Protein AF-A0A7L4KPY8-F1 (afdb_monomer)

Organism: NCBI:txid1347786

pLDDT: mean 87.44, std 6.51, range [65.44, 97.12]

Solvent-accessible surface area (backbone atoms only — not comparable to full-atom values): 3868 Å² total; per-residue (Å²): 133,86,53,70,68,64,53,47,55,51,22,62,76,73,75,46,86,81,74,49,77,77,59,94,73,76,64,56,85,88,46,98,75,55,68,67,56,23,71,61,33,53,52,51,55,58,70,72,52,86,59,93,88,58,84,85,128

Secondary structure (DSSP, 8-state):
---HHHHHHHHHHHTPPP--SS-SSPPPTTSSSPPP-HHHHHHHHHHHS--TT----

Sequence (57 aa):
GVNRQKAQEWCIKHGFELVELSPEELPDEDDDFPESTGAKRIVQALNANVWSNVLMK

Radius of gyration: 14.19 Å; Cα contacts (8 Å, |Δi|>4): 27; chains: 1; bounding box: 34×36×21 Å

Structure (mmCIF, N/CA/C/O backbone):
data_AF-A0A7L4KPY8-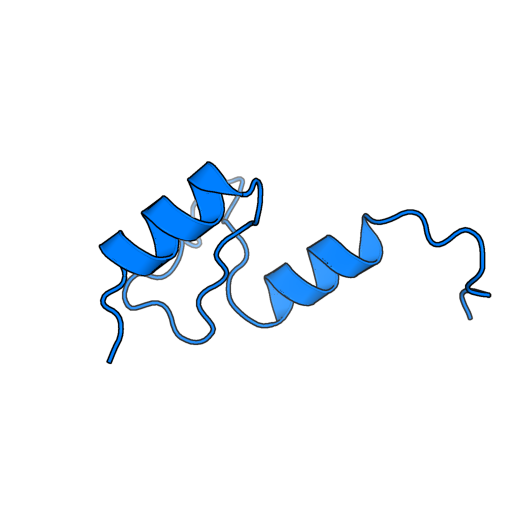F1
#
_entry.id   AF-A0A7L4KPY8-F1
#
loop_
_atom_site.group_PDB
_atom_site.id
_atom_site.type_symbol
_atom_site.label_atom_id
_atom_site.label_alt_id
_atom_site.label_comp_id
_atom_site.label_asym_id
_atom_site.label_entity_id
_atom_site.label_seq_id
_atom_site.pdbx_PDB_ins_code
_atom_site.Cartn_x
_atom_site.Cartn_y
_atom_site.Cartn_z
_atom_site.occupancy
_atom_site.B_iso_or_equiv
_atom_site.auth_seq_id
_atom_site.auth_comp_id
_atom_site.auth_asym_id
_atom_site.auth_atom_id
_atom_site.pdbx_PDB_model_num
ATOM 1 N N . GLY A 1 1 ? -17.858 8.311 -7.152 1.00 73.12 1 GLY A N 1
ATOM 2 C CA . GLY A 1 1 ? -16.732 7.474 -6.691 1.00 73.12 1 GLY A CA 1
ATOM 3 C C . GLY A 1 1 ? -16.540 7.658 -5.199 1.00 73.12 1 GLY A C 1
ATOM 4 O O . GLY A 1 1 ? -17.051 8.631 -4.657 1.00 73.12 1 GLY A O 1
ATOM 5 N N . VAL A 1 2 ? -15.845 6.733 -4.535 1.00 84.81 2 VAL A N 1
ATOM 6 C CA . VAL A 1 2 ? -15.343 6.941 -3.164 1.00 84.81 2 VAL A CA 1
ATOM 7 C C . VAL A 1 2 ? -14.167 7.917 -3.251 1.00 84.81 2 VAL A C 1
ATOM 9 O O . VAL A 1 2 ? -13.328 7.751 -4.130 1.00 84.81 2 VAL A O 1
ATOM 12 N N . ASN A 1 3 ? -14.130 8.955 -2.411 1.00 90.44 3 ASN A N 1
ATOM 13 C CA . ASN A 1 3 ? -12.991 9.877 -2.384 1.00 90.44 3 ASN A CA 1
ATOM 14 C C . ASN A 1 3 ? -11.809 9.259 -1.614 1.00 90.44 3 ASN A C 1
ATOM 16 O O . ASN A 1 3 ? -11.992 8.351 -0.798 1.00 90.44 3 ASN A O 1
ATOM 20 N N . ARG A 1 4 ? -10.599 9.767 -1.869 1.00 89.06 4 ARG A N 1
ATOM 21 C CA . ARG A 1 4 ? -9.351 9.257 -1.282 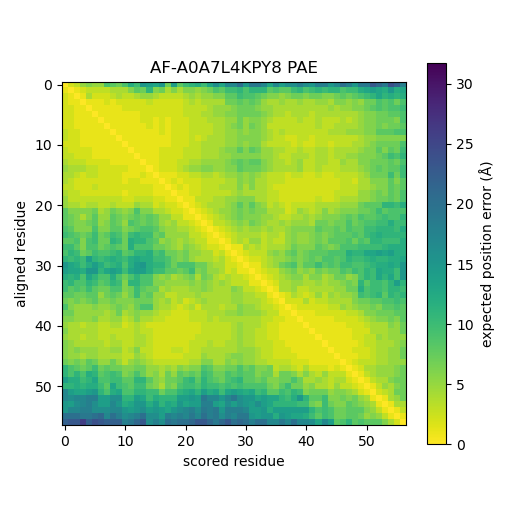1.00 89.06 4 ARG A CA 1
ATOM 22 C C . ARG A 1 4 ? -9.403 9.176 0.245 1.00 89.06 4 ARG A C 1
ATOM 24 O O . ARG A 1 4 ? -9.127 8.126 0.813 1.00 89.06 4 ARG A O 1
ATOM 31 N N . GLN A 1 5 ? -9.845 10.252 0.896 1.00 92.44 5 GLN A N 1
ATOM 32 C CA . GLN A 1 5 ? -9.909 10.341 2.356 1.00 92.44 5 GLN A CA 1
ATOM 33 C C . GLN A 1 5 ? -10.784 9.242 2.974 1.00 92.44 5 GLN A C 1
ATOM 35 O O . GLN A 1 5 ? -10.366 8.561 3.906 1.00 92.44 5 GLN A O 1
ATOM 40 N N . LYS A 1 6 ? -11.973 8.998 2.410 1.00 95.12 6 LYS A N 1
ATOM 41 C CA . LYS A 1 6 ? -12.885 7.963 2.910 1.00 95.12 6 LYS A CA 1
ATOM 42 C C . LYS A 1 6 ? -12.328 6.552 2.713 1.00 95.12 6 LYS A C 1
ATOM 44 O O . LYS A 1 6 ? -12.565 5.686 3.553 1.00 95.12 6 LYS A O 1
ATOM 49 N N . ALA A 1 7 ? -11.608 6.308 1.617 1.00 93.31 7 ALA A N 1
ATOM 50 C CA . ALA A 1 7 ? -10.918 5.037 1.404 1.00 93.31 7 ALA A CA 1
ATOM 51 C C . ALA A 1 7 ? -9.787 4.845 2.427 1.00 93.31 7 ALA A C 1
ATOM 53 O O . ALA A 1 7 ? -9.693 3.787 3.044 1.00 93.31 7 ALA A O 1
ATOM 54 N N . GLN A 1 8 ? -8.994 5.890 2.674 1.00 93.19 8 GLN A N 1
ATOM 55 C CA . GLN A 1 8 ? -7.893 5.871 3.635 1.00 93.19 8 GLN A CA 1
ATOM 56 C C . GLN A 1 8 ? -8.374 5.606 5.067 1.00 93.19 8 GLN A C 1
ATOM 58 O O . GLN A 1 8 ? -7.846 4.720 5.736 1.00 93.19 8 GLN A O 1
ATOM 63 N N . GLU A 1 9 ? -9.412 6.309 5.526 1.00 96.38 9 GLU A N 1
ATOM 64 C CA . GLU A 1 9 ? -10.019 6.083 6.846 1.00 96.38 9 GLU A CA 1
ATOM 65 C C . GLU A 1 9 ? -10.510 4.641 7.009 1.00 96.38 9 GLU A C 1
ATOM 67 O O . GLU A 1 9 ? -10.335 4.023 8.063 1.00 96.38 9 GLU A O 1
ATOM 72 N N . TRP A 1 10 ? -11.107 4.082 5.954 1.00 96.50 10 TRP A N 1
ATOM 73 C CA . TRP A 1 10 ? -11.566 2.701 5.961 1.00 96.50 10 TRP A CA 1
ATOM 74 C C . TRP A 1 10 ? -10.395 1.715 6.056 1.00 96.50 10 TRP A C 1
ATOM 76 O O . TRP A 1 10 ? -10.455 0.800 6.879 1.00 96.50 10 TRP A O 1
ATOM 86 N N . CYS A 1 11 ? -9.330 1.922 5.276 1.00 96.38 11 CYS A N 1
ATOM 87 C CA . CYS A 1 11 ? -8.118 1.101 5.304 1.00 96.38 11 CYS A CA 1
ATOM 88 C C . CYS A 1 11 ? -7.468 1.107 6.693 1.00 96.38 11 CYS A C 1
ATOM 90 O O . CYS A 1 11 ? -7.260 0.038 7.264 1.00 96.38 11 CYS A O 1
ATOM 92 N N . ILE A 1 12 ? -7.276 2.288 7.293 1.00 95.25 12 ILE A N 1
ATOM 93 C CA . ILE A 1 12 ? -6.720 2.432 8.648 1.00 95.25 12 ILE A CA 1
ATOM 94 C C . ILE A 1 12 ? -7.581 1.685 9.671 1.00 95.25 12 ILE A C 1
ATOM 96 O O . ILE A 1 12 ? -7.063 0.911 10.474 1.00 95.25 12 ILE A O 1
ATOM 100 N N . LYS A 1 13 ? -8.907 1.868 9.620 1.00 97.12 13 LYS A N 1
ATOM 101 C CA . LYS A 1 13 ? -9.835 1.240 10.571 1.00 97.12 13 LYS A CA 1
ATOM 102 C C . LYS A 1 13 ? -9.789 -0.291 10.539 1.00 97.12 13 LYS A C 1
ATOM 104 O O . LYS A 1 13 ? -10.034 -0.918 11.566 1.00 97.12 13 LYS A O 1
ATOM 109 N N . HIS A 1 14 ? -9.515 -0.886 9.383 1.00 96.94 14 HIS A N 1
ATOM 110 C CA . HIS A 1 14 ? -9.520 -2.341 9.202 1.00 96.94 14 HIS A CA 1
ATOM 111 C C . HIS A 1 14 ? -8.109 -2.942 9.120 1.00 96.94 14 HIS A C 1
ATOM 113 O O . HIS A 1 14 ? -7.983 -4.149 8.937 1.00 96.94 14 HIS A O 1
ATOM 119 N N . GLY A 1 15 ? -7.060 -2.127 9.275 1.00 93.44 15 GLY A N 1
ATOM 120 C CA . GLY A 1 15 ? -5.670 -2.582 9.218 1.00 93.44 15 GLY A CA 1
ATOM 121 C C . GLY A 1 15 ? -5.198 -2.964 7.813 1.00 93.44 15 GLY A C 1
ATOM 122 O O . GLY A 1 15 ? -4.314 -3.805 7.677 1.00 93.44 15 GLY A O 1
ATOM 123 N N . PHE A 1 16 ? -5.788 -2.374 6.772 1.00 94.88 16 PHE A N 1
ATOM 124 C CA . PHE A 1 16 ? -5.327 -2.528 5.396 1.00 94.88 16 PHE A CA 1
ATOM 125 C C . PHE A 1 16 ? -4.406 -1.384 4.991 1.00 94.88 16 PHE A C 1
ATOM 127 O O . PHE A 1 16 ? -4.580 -0.239 5.406 1.00 94.88 16 PHE A O 1
ATOM 134 N N . GLU A 1 17 ? -3.474 -1.694 4.100 1.00 91.94 17 GLU A N 1
ATOM 135 C CA . GLU A 1 17 ? -2.720 -0.691 3.366 1.00 91.94 17 GLU A CA 1
ATOM 1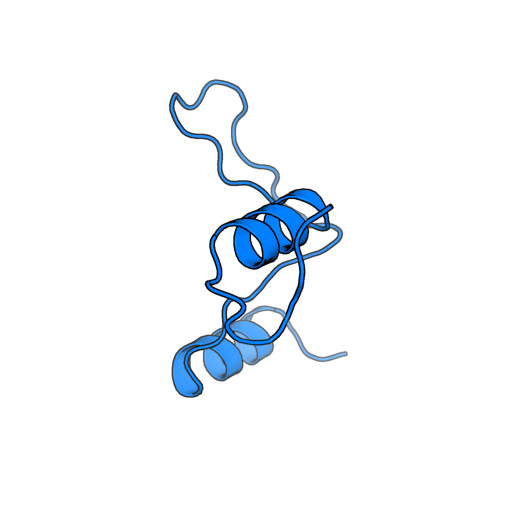36 C C . GLU A 1 17 ? -3.551 -0.165 2.186 1.00 91.94 17 GLU A C 1
ATOM 138 O O . GLU A 1 17 ? -4.151 -0.946 1.441 1.00 91.94 17 GLU A O 1
ATOM 143 N N . LEU A 1 18 ? -3.584 1.157 2.007 1.00 92.25 18 LEU A N 1
ATOM 144 C CA . LEU A 1 18 ? -4.145 1.780 0.811 1.00 92.25 18 LEU A CA 1
ATOM 145 C C . LEU A 1 18 ? -3.040 1.931 -0.238 1.00 92.25 18 LEU A C 1
ATOM 147 O O . LEU A 1 18 ? -2.076 2.652 -0.005 1.00 92.25 18 LEU A O 1
ATOM 151 N N . VAL A 1 19 ? -3.211 1.301 -1.401 1.00 91.38 19 VAL A N 1
ATOM 152 C CA . VAL A 1 19 ? -2.291 1.443 -2.537 1.00 91.38 19 VAL A CA 1
ATOM 153 C C . VAL A 1 19 ? -3.026 2.067 -3.715 1.00 91.38 19 VAL A C 1
ATOM 155 O O . VAL A 1 19 ? -3.982 1.496 -4.244 1.00 91.38 19 VAL A O 1
ATOM 158 N N . GLU A 1 20 ? -2.563 3.235 -4.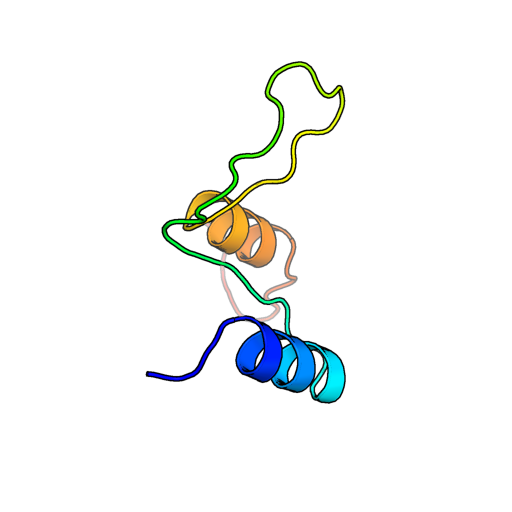148 1.00 90.38 20 GLU A N 1
ATOM 159 C CA . GLU A 1 20 ? -3.091 3.934 -5.318 1.00 90.38 20 GLU A CA 1
ATOM 160 C C . GLU A 1 20 ? -2.358 3.464 -6.584 1.00 90.38 20 GLU A C 1
ATOM 162 O O . GLU A 1 20 ? -1.129 3.459 -6.643 1.00 90.38 20 GLU A O 1
ATOM 167 N N . LEU A 1 21 ? -3.110 3.038 -7.607 1.00 87.62 21 LEU A N 1
ATOM 168 C CA . LEU A 1 21 ? -2.540 2.556 -8.877 1.00 87.62 21 LEU 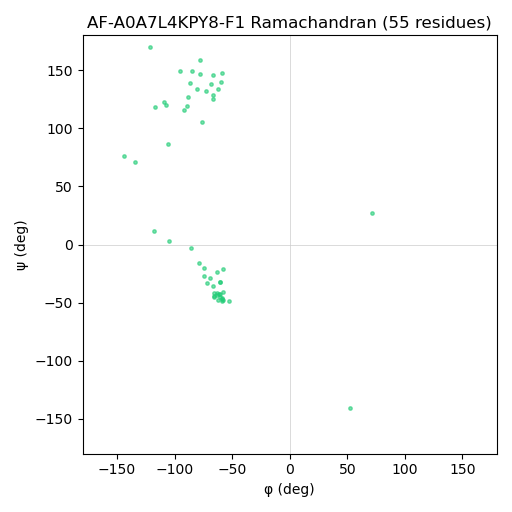A CA 1
ATOM 169 C C . LEU A 1 21 ? -1.995 3.687 -9.753 1.00 87.62 21 LEU A C 1
ATOM 171 O O . LEU A 1 21 ? -1.113 3.467 -10.580 1.00 87.62 21 LEU A O 1
ATOM 175 N N . SER A 1 22 ? -2.550 4.882 -9.597 1.00 84.81 22 SER A N 1
ATOM 176 C CA . SER A 1 22 ? -2.166 6.086 -10.328 1.00 84.81 22 SER A CA 1
ATOM 177 C C . SER A 1 22 ? -2.292 7.268 -9.367 1.00 84.81 22 SER A C 1
ATOM 179 O O . SER A 1 22 ? -3.311 7.956 -9.405 1.00 84.81 22 SER A O 1
ATOM 181 N N . PRO A 1 23 ? -1.337 7.423 -8.431 1.00 84.06 23 PRO A N 1
ATOM 182 C CA . PRO A 1 23 ? -1.372 8.508 -7.459 1.00 84.06 23 PRO A CA 1
ATOM 183 C C . PRO A 1 23 ? -1.193 9.861 -8.159 1.00 84.06 23 PRO A C 1
ATOM 185 O O . PRO A 1 23 ? -0.476 9.961 -9.155 1.00 84.06 23 PRO A O 1
ATOM 188 N N . GLU A 1 24 ? -1.857 10.894 -7.638 1.00 83.25 24 GLU A N 1
ATOM 189 C CA . GLU A 1 24 ? -1.712 12.271 -8.136 1.00 83.25 24 GLU A CA 1
ATOM 190 C C . GLU A 1 24 ? -0.349 12.868 -7.757 1.00 83.25 24 GLU A C 1
ATOM 192 O O . GLU A 1 24 ? 0.237 13.621 -8.533 1.00 83.25 24 GLU A O 1
ATOM 197 N N . GLU A 1 25 ? 0.173 12.484 -6.592 1.00 82.88 25 GLU A N 1
ATOM 198 C CA . GLU A 1 25 ? 1.495 12.863 -6.099 1.00 82.88 25 GLU A CA 1
ATOM 199 C C . GLU A 1 25 ? 2.426 11.652 -6.182 1.00 82.88 25 GLU A C 1
ATOM 201 O O . GLU A 1 25 ? 2.157 10.595 -5.603 1.00 82.88 25 GLU A O 1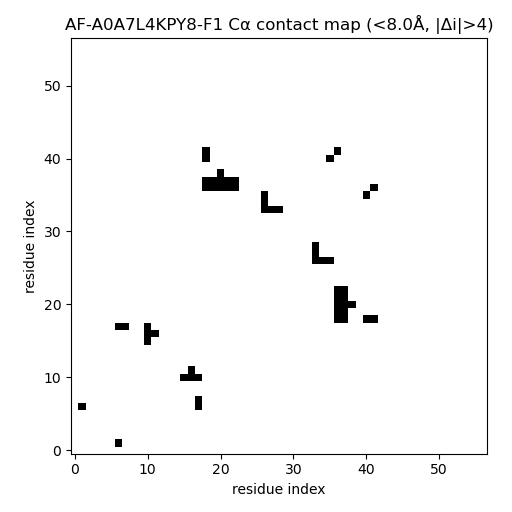
ATOM 206 N N . LEU A 1 26 ? 3.511 11.794 -6.942 1.00 83.38 26 LEU A N 1
ATOM 207 C CA . LEU A 1 26 ? 4.556 10.780 -7.0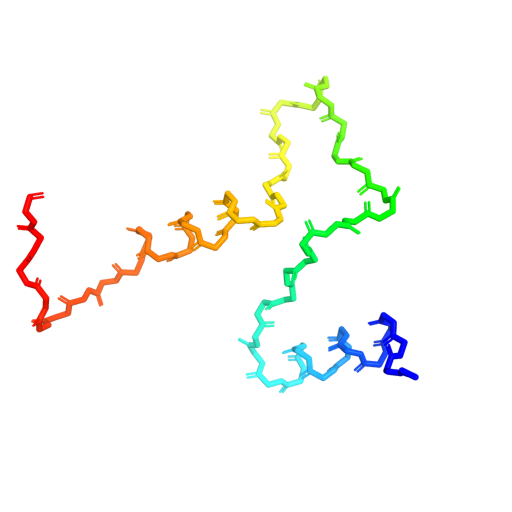13 1.00 83.38 26 LEU A CA 1
ATOM 208 C C . LEU A 1 26 ? 5.556 10.974 -5.863 1.00 83.38 26 LEU A C 1
ATOM 210 O O . LEU A 1 26 ? 5.764 12.111 -5.434 1.00 83.38 26 LEU A O 1
ATOM 214 N N . PRO A 1 27 ? 6.176 9.885 -5.376 1.00 84.19 27 PRO A N 1
ATOM 215 C CA . PRO A 1 27 ? 7.277 9.982 -4.426 1.00 84.19 27 PRO A CA 1
ATOM 216 C C . PRO A 1 27 ? 8.427 10.798 -5.022 1.00 84.19 27 PRO A C 1
ATOM 218 O O . PRO A 1 27 ? 8.661 10.736 -6.231 1.00 84.19 27 PRO A O 1
ATOM 221 N N . ASP A 1 28 ? 9.148 11.526 -4.172 1.00 86.62 28 ASP A N 1
ATOM 222 C CA . ASP A 1 28 ? 10.377 12.211 -4.569 1.00 86.62 28 ASP A CA 1
ATOM 223 C C . ASP A 1 28 ? 11.456 11.171 -4.913 1.00 86.62 28 ASP A C 1
ATOM 225 O O . ASP A 1 28 ? 11.734 10.271 -4.120 1.00 86.62 28 ASP A O 1
ATOM 229 N N . GLU A 1 29 ? 12.027 11.256 -6.116 1.00 80.50 29 GLU A N 1
ATOM 230 C CA . GLU A 1 29 ? 13.061 10.321 -6.575 1.00 80.50 29 GLU A CA 1
ATOM 231 C C . GLU A 1 29 ? 14.421 10.586 -5.917 1.00 80.50 29 GLU A C 1
ATOM 233 O O . GLU A 1 29 ? 15.251 9.677 -5.876 1.00 80.50 29 GLU A O 1
ATOM 238 N N . ASP A 1 30 ? 14.629 11.798 -5.389 1.00 87.81 30 ASP A N 1
ATOM 239 C CA . ASP A 1 30 ? 15.848 12.191 -4.678 1.00 87.81 30 ASP A CA 1
ATOM 240 C C . ASP A 1 30 ? 15.804 11.824 -3.180 1.00 87.81 30 ASP A C 1
ATOM 242 O O . ASP A 1 30 ? 16.786 12.034 -2.463 1.00 87.81 30 ASP A O 1
ATOM 246 N N . ASP A 1 31 ? 14.689 11.269 -2.691 1.00 89.50 31 ASP A N 1
ATOM 247 C CA . ASP A 1 31 ? 14.607 10.704 -1.343 1.00 89.50 31 ASP A CA 1
ATOM 248 C C . ASP A 1 31 ? 15.478 9.436 -1.252 1.00 89.50 31 ASP A C 1
ATOM 250 O O . ASP A 1 31 ? 15.468 8.586 -2.143 1.00 89.50 31 ASP A O 1
ATOM 254 N N . ASP A 1 32 ? 16.211 9.267 -0.149 1.00 88.00 32 ASP A N 1
ATOM 255 C CA . ASP A 1 32 ? 17.018 8.068 0.111 1.00 88.00 32 ASP A CA 1
ATOM 256 C C . ASP A 1 32 ? 16.137 6.803 0.218 1.00 88.00 32 ASP A C 1
ATOM 258 O O . ASP A 1 32 ? 16.605 5.680 -0.006 1.00 88.00 32 ASP A O 1
ATOM 262 N N . PHE A 1 33 ? 14.851 6.971 0.560 1.00 81.69 33 PHE A N 1
ATOM 263 C CA . PHE A 1 33 ? 13.878 5.886 0.701 1.00 81.69 33 PHE A CA 1
ATOM 264 C C . PHE A 1 33 ? 12.542 6.212 0.015 1.00 81.69 33 PHE A C 1
ATOM 266 O O . PHE A 1 33 ? 11.524 6.368 0.693 1.00 81.69 33 PHE A O 1
ATOM 273 N N . PRO A 1 34 ? 12.495 6.231 -1.328 1.00 83.94 34 PRO A N 1
ATOM 274 C CA . PRO A 1 34 ? 11.277 6.572 -2.041 1.00 83.94 34 PRO A CA 1
ATOM 275 C C . PRO A 1 34 ? 10.211 5.498 -1.806 1.00 83.94 34 PRO A C 1
ATOM 277 O O . PRO A 1 34 ? 10.442 4.296 -2.011 1.00 83.94 34 PRO A O 1
ATOM 280 N N . GLU A 1 35 ? 9.017 5.928 -1.393 1.00 82.44 35 GLU A N 1
ATOM 281 C CA . GLU A 1 35 ? 7.881 5.024 -1.244 1.00 82.44 35 GLU A CA 1
ATOM 282 C C . GLU A 1 35 ? 7.551 4.356 -2.583 1.00 82.44 35 GLU A C 1
ATOM 284 O O . GLU A 1 35 ? 7.595 4.960 -3.655 1.00 82.44 35 GLU A O 1
ATOM 289 N N . SER A 1 36 ? 7.210 3.069 -2.552 1.00 86.94 36 SER A N 1
ATOM 290 C CA . SER A 1 36 ? 6.709 2.403 -3.749 1.00 86.94 36 SER A CA 1
ATOM 291 C C . SER A 1 36 ? 5.201 2.606 -3.858 1.00 86.94 36 SER A C 1
ATOM 293 O O . SER A 1 36 ? 4.467 2.507 -2.878 1.00 86.94 36 SER A O 1
ATOM 295 N N . THR A 1 37 ? 4.724 2.853 -5.076 1.00 88.69 37 THR A N 1
ATOM 296 C CA . THR A 1 37 ? 3.298 3.032 -5.375 1.00 88.69 37 THR A CA 1
ATOM 297 C C . THR A 1 37 ? 2.818 2.004 -6.405 1.00 88.69 37 THR A C 1
ATOM 299 O O . THR A 1 37 ? 3.605 1.234 -6.977 1.00 88.69 37 THR A O 1
ATOM 302 N N . GLY A 1 38 ? 1.500 1.935 -6.609 1.00 88.62 38 GLY A N 1
ATOM 303 C CA . GLY A 1 38 ? 0.859 1.078 -7.602 1.00 88.62 38 GLY A CA 1
ATOM 304 C C . GLY A 1 38 ? 1.265 -0.397 -7.544 1.00 88.62 38 GLY A C 1
ATOM 305 O O . GLY A 1 38 ? 1.420 -0.995 -6.479 1.00 88.62 38 GLY A O 1
ATOM 306 N N . ALA A 1 39 ? 1.434 -1.011 -8.718 1.00 89.00 39 ALA A N 1
ATOM 307 C CA . ALA A 1 39 ? 1.730 -2.440 -8.826 1.00 89.00 39 ALA A CA 1
ATOM 308 C C . ALA A 1 39 ? 3.050 -2.838 -8.139 1.00 89.00 39 ALA A C 1
ATOM 310 O O . ALA A 1 39 ? 3.145 -3.932 -7.583 1.00 89.00 39 ALA A O 1
ATOM 311 N N . LYS A 1 40 ? 4.050 -1.944 -8.126 1.00 89.69 40 LYS A N 1
ATOM 312 C CA . LYS A 1 40 ? 5.345 -2.193 -7.475 1.00 89.69 40 LYS A CA 1
ATOM 313 C C . LYS A 1 40 ? 5.160 -2.425 -5.976 1.00 89.69 40 LYS A C 1
ATOM 315 O O . LYS A 1 40 ? 5.734 -3.372 -5.438 1.00 89.69 40 LYS A O 1
ATOM 320 N N . ARG A 1 41 ? 4.313 -1.624 -5.322 1.00 91.81 41 ARG A N 1
ATOM 321 C CA . ARG A 1 41 ? 4.009 -1.784 -3.896 1.00 91.81 41 ARG A CA 1
ATOM 322 C C . ARG A 1 41 ? 3.271 -3.081 -3.595 1.00 91.81 41 ARG A C 1
ATOM 324 O O . ARG A 1 41 ? 3.633 -3.785 -2.656 1.00 91.81 41 ARG A O 1
ATOM 331 N N . ILE A 1 42 ? 2.304 -3.444 -4.439 1.00 92.12 42 ILE A N 1
ATOM 332 C CA . ILE A 1 42 ? 1.554 -4.702 -4.307 1.00 92.12 42 ILE A CA 1
ATOM 333 C C . ILE A 1 42 ? 2.510 -5.900 -4.366 1.00 92.12 42 ILE A C 1
ATOM 335 O O . ILE A 1 4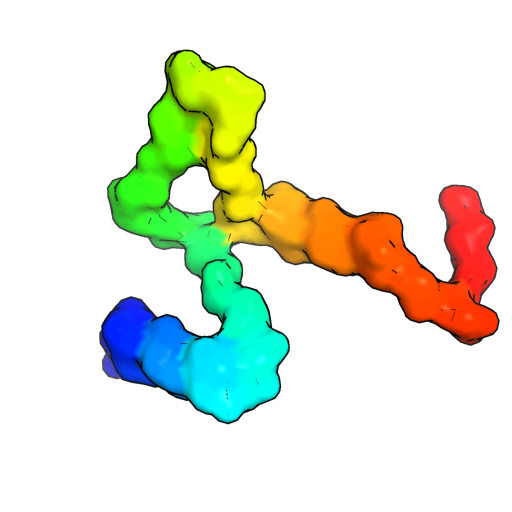2 ? 2.459 -6.773 -3.504 1.00 92.12 42 ILE A O 1
ATOM 339 N N . VAL A 1 43 ? 3.427 -5.926 -5.338 1.00 90.88 43 VAL A N 1
ATOM 340 C CA . VAL A 1 43 ? 4.422 -7.005 -5.461 1.00 90.88 43 VAL A CA 1
ATOM 341 C C . VAL A 1 43 ? 5.350 -7.054 -4.246 1.00 90.88 43 VAL A C 1
ATOM 343 O O . VAL A 1 43 ? 5.627 -8.139 -3.739 1.00 90.88 43 VAL A O 1
ATOM 346 N N . GLN A 1 44 ? 5.801 -5.904 -3.738 1.00 90.31 44 GLN A N 1
ATOM 347 C CA . GLN A 1 44 ? 6.616 -5.856 -2.521 1.00 90.31 44 GLN A CA 1
ATOM 348 C C . GLN A 1 44 ? 5.875 -6.425 -1.306 1.00 90.31 44 GLN A C 1
ATOM 350 O O . GLN A 1 44 ? 6.445 -7.241 -0.583 1.00 90.31 44 GLN A O 1
ATOM 355 N N . ALA A 1 45 ? 4.609 -6.049 -1.106 1.00 90.38 45 ALA A N 1
ATOM 356 C CA . ALA A 1 45 ? 3.785 -6.586 -0.027 1.00 90.38 45 ALA A CA 1
ATOM 357 C C . ALA A 1 45 ? 3.610 -8.108 -0.159 1.00 90.38 45 ALA A C 1
ATOM 359 O O . ALA A 1 45 ? 3.750 -8.836 0.821 1.00 90.38 45 ALA A O 1
ATOM 360 N N . LEU A 1 46 ? 3.367 -8.617 -1.371 1.00 88.94 46 LEU A N 1
ATOM 361 C CA . LEU A 1 46 ? 3.255 -10.057 -1.618 1.00 88.94 46 LEU A CA 1
ATOM 362 C C . LEU A 1 46 ? 4.563 -10.801 -1.319 1.00 88.94 46 LEU A C 1
ATOM 364 O O . LEU A 1 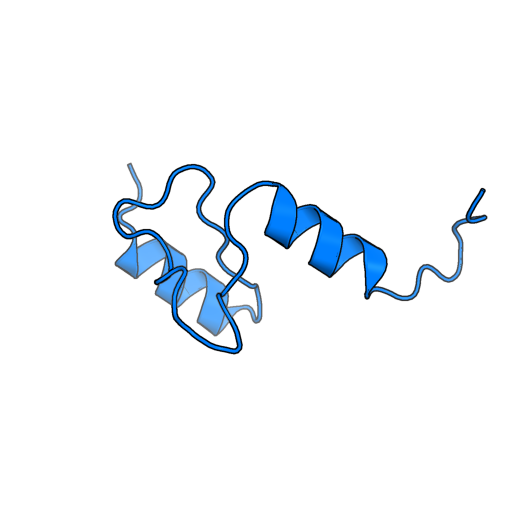46 ? 4.527 -11.837 -0.659 1.00 88.94 46 LEU A O 1
ATOM 368 N N . ASN A 1 47 ? 5.708 -10.265 -1.741 1.00 87.81 47 ASN A N 1
ATOM 369 C CA . ASN A 1 47 ? 7.016 -10.888 -1.515 1.00 87.81 47 ASN A CA 1
ATOM 370 C C . ASN A 1 47 ? 7.454 -10.867 -0.043 1.00 87.81 47 ASN A C 1
ATOM 372 O O . ASN A 1 47 ? 8.200 -11.747 0.378 1.00 87.81 47 ASN A O 1
ATOM 376 N N . ALA A 1 48 ? 7.011 -9.879 0.738 1.00 87.69 48 ALA A N 1
ATOM 377 C CA . ALA A 1 48 ? 7.310 -9.787 2.167 1.00 87.69 48 ALA A CA 1
ATOM 378 C C . ALA A 1 48 ? 6.444 -10.723 3.030 1.00 87.69 48 ALA A C 1
ATOM 380 O O . ALA A 1 48 ? 6.759 -10.959 4.197 1.00 87.69 48 ALA A O 1
ATOM 381 N N . ASN A 1 49 ? 5.349 -11.250 2.477 1.00 85.69 49 ASN A N 1
ATOM 382 C CA . ASN A 1 49 ? 4.466 -12.155 3.198 1.00 85.69 49 ASN A CA 1
ATOM 383 C C . ASN A 1 49 ? 5.038 -13.578 3.274 1.00 85.69 49 ASN A C 1
ATOM 385 O O . ASN A 1 49 ? 5.683 -14.072 2.349 1.00 85.69 49 ASN A O 1
ATOM 389 N N . VAL A 1 50 ? 4.744 -14.265 4.381 1.00 81.62 50 VAL A N 1
ATOM 390 C CA . VAL A 1 50 ? 5.065 -15.685 4.559 1.00 81.62 50 VAL A CA 1
ATOM 391 C C . VAL A 1 50 ? 3.882 -16.522 4.092 1.00 81.62 50 VAL A C 1
ATOM 393 O O . VAL A 1 50 ? 2.806 -16.497 4.689 1.00 81.62 50 VAL A O 1
ATOM 396 N N . TRP A 1 51 ? 4.094 -17.304 3.040 1.00 85.56 51 TRP A N 1
ATOM 397 C CA . TRP A 1 51 ? 3.055 -18.121 2.424 1.00 85.56 51 TRP A CA 1
ATOM 398 C C . TRP A 1 51 ? 3.249 -19.590 2.787 1.00 85.56 51 TRP A C 1
ATOM 400 O O . TRP A 1 51 ? 3.866 -20.355 2.053 1.00 85.56 51 TRP A O 1
ATOM 410 N N . SER A 1 52 ? 2.703 -19.996 3.933 1.00 80.00 52 SER A N 1
ATOM 411 C CA . SER A 1 52 ? 2.902 -21.336 4.510 1.00 80.00 52 SER A CA 1
ATOM 412 C C . SER A 1 52 ? 2.485 -22.505 3.606 1.00 80.00 52 SER A C 1
ATOM 414 O O . SER A 1 52 ? 2.985 -23.610 3.788 1.00 80.00 52 SER A O 1
ATOM 416 N N . ASN A 1 53 ? 1.614 -22.269 2.620 1.00 81.44 53 ASN A N 1
ATOM 417 C CA . ASN A 1 53 ? 1.105 -23.289 1.696 1.00 81.44 53 ASN A CA 1
ATOM 418 C C . ASN A 1 53 ? 1.478 -23.033 0.223 1.00 81.44 53 ASN A C 1
ATOM 420 O O . ASN A 1 53 ? 0.911 -23.666 -0.667 1.00 81.44 53 ASN A O 1
ATOM 424 N N . VAL A 1 54 ? 2.393 -22.098 -0.055 1.00 80.75 54 VAL A N 1
ATOM 425 C CA . VAL A 1 54 ? 2.836 -21.793 -1.423 1.00 80.75 54 VAL A CA 1
ATOM 426 C C . VAL A 1 54 ? 4.263 -22.294 -1.614 1.00 80.75 54 VAL A C 1
ATOM 428 O O . VAL A 1 54 ? 5.178 -21.900 -0.897 1.00 80.75 54 VAL A O 1
ATOM 431 N N . LEU A 1 55 ? 4.460 -23.155 -2.614 1.00 75.69 55 LEU A N 1
ATOM 432 C CA . LEU A 1 55 ? 5.789 -23.496 -3.116 1.00 75.69 55 LEU A CA 1
ATOM 433 C C . LEU A 1 55 ? 6.290 -22.337 -3.981 1.00 75.69 55 LEU A C 1
ATOM 435 O O . LEU A 1 55 ? 5.822 -22.152 -5.107 1.00 75.69 55 LEU A O 1
ATOM 439 N N . MET A 1 56 ? 7.227 -21.560 -3.442 1.00 70.00 56 MET A N 1
ATOM 440 C CA . MET A 1 56 ? 7.981 -20.574 -4.219 1.00 70.00 56 MET A CA 1
ATOM 441 C C . MET A 1 56 ? 8.784 -21.313 -5.303 1.00 70.00 56 MET A C 1
ATOM 443 O O . MET A 1 56 ? 9.379 -22.355 -5.018 1.00 70.00 56 MET A O 1
ATOM 447 N N . LYS A 1 57 ? 8.754 -20.811 -6.542 1.00 65.44 57 LYS A N 1
ATOM 448 C CA . LYS A 1 57 ? 9.524 -21.341 -7.679 1.00 65.44 57 LYS A CA 1
ATOM 449 C C . LYS A 1 57 ? 10.765 -20.507 -7.943 1.00 65.44 57 LYS A C 1
ATOM 451 O O . LYS A 1 57 ? 10.671 -19.275 -7.761 1.00 65.44 57 LYS A O 1
#

Foldseek 3Di:
DDDPVNVVVVCVVVVHDDADQDDPDAFDPPDPDTDDGHPVVVVVVVVPDDDPPDDDD

InterPro domains:
  IPR019341 Alpha/gamma-adaptin-binding protein p34 [PTHR14659] (2-57)

Mean predicted aligned error: 5.9 Å